Protein AF-A0A933L6D6-F1 (afdb_monomer_lite)

Radius of gyration: 54.46 Å; chains: 1; bounding box: 96×50×158 Å

Sequence (126 aa):
MTETKDKPKEKALSPTPPATHTEDEISLRIADLEATIKKTAGEIKSLEGKIAINSPQEIAEIQAENTALVSRAEKLGNLLYGLMLEGFHSVKAEEGKILGEVLRESAIEYFKKANIKNEIWKNIES

Secondary structure (DSSP, 8-state):
-------------PPPPP---SHHHHHHHHHHHHHHHHHHHHHHHHHHHHHHHHHHHHHHHHHHHHHHHHHHHHHHHHHHHHHHHHHHHHHHHHHHHHHHHHHHHHHHHHHHHTT--GGGTGGG--

Foldseek 3Di:
DDDDDDDDDDPPDDDDPDPPPPDVVVVVVVVVVVVVVVVVVVVVVVVVVVCVVVVVVVVVVVVVVVVVVVVVVVVVVVVVVVVVVVVVVVVVVVVVVVVLVVVLVVVVVVCVVVVPDCVVNVVSVD

Structure (mmCIF, N/CA/C/O backbone):
data_AF-A0A933L6D6-F1
#
_entry.id   AF-A0A933L6D6-F1
#
loop_
_atom_site.group_PDB
_atom_site.id
_atom_site.type_symbol
_atom_site.label_atom_id
_atom_site.label_alt_id
_atom_site.label_comp_id
_atom_site.label_asym_id
_atom_site.label_entity_id
_atom_site.label_seq_id
_atom_site.pdbx_PDB_ins_code
_atom_site.Cartn_x
_atom_site.Cartn_y
_atom_site.Cartn_z
_atom_site.occupancy
_atom_site.B_iso_or_equiv
_atom_site.auth_seq_id
_atom_site.auth_comp_id
_atom_site.auth_asym_id
_atom_site.auth_atom_id
_atom_site.pdbx_PDB_model_num
ATOM 1 N N . MET A 1 1 ? -50.164 44.121 107.815 1.00 38.88 1 MET A N 1
ATOM 2 C CA . MET A 1 1 ? -48.775 44.207 107.321 1.00 38.88 1 MET A CA 1
ATOM 3 C C . MET A 1 1 ? -48.482 42.889 106.617 1.00 38.88 1 MET A C 1
ATOM 5 O O . MET A 1 1 ? -48.426 41.868 107.283 1.00 38.88 1 MET A O 1
ATOM 9 N N . THR A 1 2 ? -48.788 42.860 105.314 1.00 39.38 2 THR A N 1
ATOM 10 C CA . THR A 1 2 ? -47.821 42.691 104.197 1.00 39.38 2 THR A CA 1
ATOM 11 C C . THR A 1 2 ? -47.300 41.254 104.126 1.00 39.38 2 THR A C 1
ATOM 13 O O . THR A 1 2 ? -46.490 40.848 104.947 1.00 39.38 2 THR A O 1
ATOM 16 N N . GLU A 1 3 ? -47.943 40.379 103.349 1.00 43.09 3 GLU A N 1
ATOM 17 C CA . GLU A 1 3 ? -47.687 40.146 101.909 1.00 43.09 3 GLU A CA 1
ATOM 18 C C . GLU A 1 3 ? -46.215 39.879 101.586 1.00 43.09 3 GLU A C 1
ATOM 20 O O . GLU A 1 3 ? -45.402 40.796 101.589 1.00 43.09 3 GLU A O 1
ATOM 25 N N . THR A 1 4 ? -45.906 38.619 101.259 1.00 41.12 4 THR A N 1
ATOM 26 C CA . THR A 1 4 ? -45.134 38.213 100.067 1.00 41.12 4 THR A CA 1
ATOM 27 C C . THR A 1 4 ? -45.035 36.681 100.026 1.00 41.12 4 THR A C 1
ATOM 29 O O . THR A 1 4 ? -44.390 36.049 100.857 1.00 41.12 4 THR A O 1
ATOM 32 N N . LYS A 1 5 ? -45.712 36.058 99.056 1.00 45.78 5 LYS A N 1
ATOM 33 C CA . LYS A 1 5 ? -45.446 34.682 98.612 1.00 45.78 5 LYS A CA 1
ATOM 34 C C . LYS A 1 5 ? -45.085 34.763 97.135 1.00 45.78 5 LYS A C 1
ATOM 36 O O . LYS A 1 5 ? -45.968 34.760 96.282 1.00 45.78 5 LYS A O 1
ATOM 41 N N . ASP A 1 6 ? -43.792 34.857 96.856 1.00 45.44 6 ASP A N 1
ATOM 42 C CA . ASP A 1 6 ? -43.251 34.705 95.510 1.00 45.44 6 ASP A CA 1
ATOM 43 C C . ASP A 1 6 ? -43.348 33.236 95.081 1.00 45.44 6 ASP A C 1
ATOM 45 O O . ASP A 1 6 ? -42.727 32.348 95.666 1.00 45.44 6 ASP A O 1
ATOM 49 N N . LYS A 1 7 ? -44.138 32.978 94.038 1.00 49.38 7 LYS A N 1
ATOM 50 C CA . LYS A 1 7 ? -44.008 31.787 93.193 1.00 49.38 7 LYS A CA 1
ATOM 51 C C . LYS A 1 7 ? -43.450 32.245 91.845 1.00 49.38 7 LYS A C 1
ATOM 53 O O . LYS A 1 7 ? -44.079 33.096 91.211 1.00 49.38 7 LYS A O 1
ATOM 58 N N . PRO A 1 8 ? -42.326 31.694 91.361 1.00 46.91 8 PRO A N 1
ATOM 59 C CA . PRO A 1 8 ? -41.869 31.988 90.018 1.00 46.91 8 PRO A CA 1
ATOM 60 C C . PRO A 1 8 ? -42.761 31.285 88.989 1.00 46.91 8 PRO A C 1
ATOM 62 O O . PRO 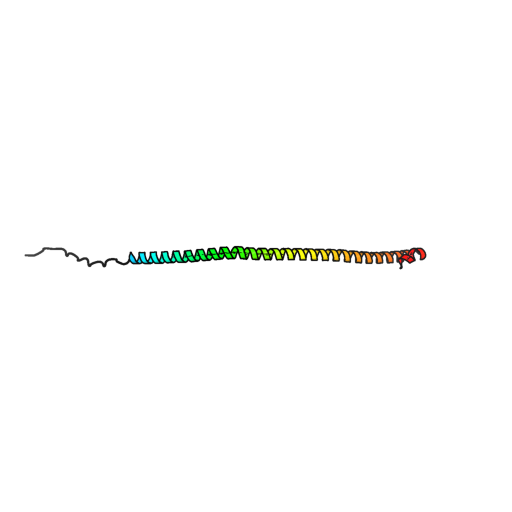A 1 8 ? -43.129 30.121 89.133 1.00 46.91 8 PRO A O 1
ATOM 65 N N . LYS A 1 9 ? -43.114 32.056 87.959 1.00 54.38 9 LYS A N 1
ATOM 66 C CA . LYS A 1 9 ? -43.928 31.684 86.802 1.00 54.38 9 LYS A CA 1
ATOM 67 C C . LYS A 1 9 ? -43.300 30.517 86.037 1.00 54.38 9 LYS A C 1
ATOM 69 O O . LYS A 1 9 ? -42.195 30.638 85.514 1.00 54.38 9 LYS A O 1
ATOM 74 N N . GLU A 1 10 ? -44.054 29.434 85.913 1.00 45.59 10 GLU A N 1
ATOM 75 C CA . GLU A 1 10 ? -43.792 28.344 84.981 1.00 45.59 10 GLU A CA 1
ATOM 76 C C . GLU A 1 10 ? -43.981 28.891 83.554 1.00 45.59 10 GLU A C 1
ATOM 78 O O . GLU A 1 10 ? -45.091 29.208 83.122 1.00 45.59 10 GLU A O 1
ATOM 83 N N . LYS A 1 11 ? -42.872 29.124 82.843 1.00 48.69 11 LYS A N 1
ATOM 84 C CA . LYS A 1 11 ? -42.898 29.459 81.416 1.00 48.69 11 LYS A CA 1
ATOM 85 C C . LYS A 1 11 ? -43.417 28.234 80.669 1.00 48.69 11 LYS A C 1
ATOM 87 O O . LYS A 1 11 ? -42.704 27.242 80.555 1.00 48.69 11 LYS A O 1
ATOM 92 N N . ALA A 1 12 ? -44.631 28.330 80.136 1.00 48.38 12 ALA A N 1
ATOM 93 C CA . ALA A 1 12 ? -45.124 27.407 79.128 1.00 48.38 12 ALA A CA 1
ATOM 94 C C . ALA A 1 12 ? -44.161 27.429 77.929 1.00 48.38 12 ALA A C 1
ATOM 96 O O . ALA A 1 12 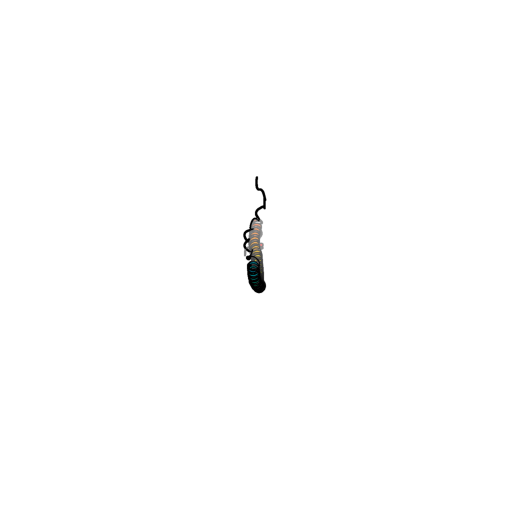? -44.062 28.428 77.214 1.00 48.38 12 ALA A O 1
ATOM 97 N N . LEU A 1 13 ? -43.420 26.337 77.740 1.00 52.31 13 LEU A N 1
ATOM 98 C CA . LEU A 1 13 ? -42.759 26.033 76.480 1.00 52.31 13 LEU A CA 1
ATOM 99 C C . LEU A 1 13 ? -43.867 25.765 75.461 1.00 52.31 13 LEU A C 1
ATOM 101 O O . LEU A 1 13 ? -44.576 24.764 75.537 1.00 52.31 13 LEU A O 1
ATOM 105 N N . SER A 1 14 ? -44.044 26.702 74.536 1.00 55.88 14 SER A N 1
ATOM 106 C CA . SER A 1 14 ? -44.807 26.496 73.308 1.00 55.88 14 SER A CA 1
ATOM 107 C C . SER A 1 14 ? -44.338 25.209 72.615 1.00 55.88 14 SER A C 1
ATOM 109 O O . SER A 1 14 ? -43.127 24.968 72.574 1.00 55.88 14 SER A O 1
ATOM 111 N N . PRO A 1 15 ? -45.255 24.389 72.069 1.00 47.84 15 PRO A N 1
ATOM 112 C CA . PRO A 1 15 ? -44.883 23.145 71.419 1.00 47.84 15 PRO A CA 1
ATOM 113 C C . PRO A 1 15 ? -44.007 23.471 70.212 1.00 47.84 15 PRO A C 1
ATOM 115 O O . PRO A 1 15 ? -44.419 24.177 69.291 1.00 47.84 15 PRO A O 1
ATOM 118 N N . THR A 1 16 ? -42.772 22.982 70.240 1.00 54.34 16 THR A N 1
ATOM 119 C CA . THR A 1 16 ? -41.927 22.915 69.051 1.00 54.34 16 THR A CA 1
ATOM 120 C C . THR A 1 16 ? -42.660 22.038 68.031 1.00 54.34 16 THR A C 1
ATOM 122 O O . THR A 1 16 ? -43.092 20.943 68.404 1.00 54.34 16 THR A O 1
ATOM 125 N N . PRO A 1 17 ? -42.862 22.485 66.778 1.00 52.06 17 PRO A N 1
ATOM 126 C CA . PRO A 1 17 ? -43.464 21.624 65.774 1.00 52.06 17 PRO A CA 1
ATOM 127 C C . PRO A 1 17 ? -42.559 20.400 65.568 1.00 52.06 17 PRO A C 1
ATOM 129 O O . PRO A 1 17 ? -41.332 20.545 65.599 1.00 52.06 17 PRO A O 1
ATOM 132 N N . PRO A 1 18 ? -43.127 19.197 65.392 1.00 50.22 18 PRO A N 1
ATOM 133 C CA . PRO A 1 18 ? -42.330 18.004 65.179 1.00 50.22 18 PRO A CA 1
ATOM 134 C C . PRO A 1 18 ? -41.602 18.135 63.835 1.00 50.22 18 PRO A C 1
ATOM 136 O O . PRO A 1 18 ? -42.193 18.505 62.822 1.00 50.22 18 PRO A O 1
ATOM 139 N N . ALA A 1 19 ? -40.300 17.862 63.833 1.00 55.12 19 ALA A N 1
ATOM 140 C CA . ALA A 1 19 ? -39.511 17.759 62.615 1.00 55.12 19 ALA A CA 1
ATOM 141 C C . ALA A 1 19 ? -39.931 16.483 61.862 1.00 55.12 19 ALA A C 1
ATOM 143 O O . ALA A 1 19 ? -39.448 15.400 62.169 1.00 55.12 19 ALA A O 1
ATOM 144 N N . THR A 1 20 ? -40.866 16.594 60.917 1.00 54.62 20 THR A N 1
ATOM 145 C CA . THR A 1 20 ? -41.427 15.458 60.155 1.00 54.62 20 THR A CA 1
ATOM 146 C C . THR A 1 20 ? -41.118 15.537 58.655 1.00 54.62 20 THR A C 1
ATOM 148 O O . THR A 1 20 ? -42.005 15.330 57.837 1.00 54.62 20 THR A O 1
ATOM 151 N N . HIS A 1 21 ? -39.877 15.858 58.272 1.00 57.09 21 HIS A N 1
ATOM 152 C CA . HIS A 1 21 ? -39.486 16.000 56.856 1.00 57.09 21 HIS A CA 1
ATOM 153 C C . HIS A 1 21 ? -38.118 15.381 56.526 1.00 57.09 21 HIS A C 1
ATOM 155 O O . HIS A 1 21 ? -37.299 16.021 55.880 1.00 57.09 21 HIS A O 1
ATOM 161 N N . THR A 1 22 ? -37.803 14.169 56.994 1.00 64.00 22 THR A N 1
ATOM 162 C CA . THR A 1 22 ? -36.462 13.598 56.736 1.00 64.00 22 THR A CA 1
ATOM 163 C C . THR A 1 22 ? -36.464 12.170 56.195 1.00 64.00 22 THR A C 1
ATOM 165 O O . THR A 1 22 ? -35.773 11.921 55.216 1.00 64.00 22 THR A O 1
ATOM 168 N N . GLU A 1 23 ? -37.231 11.227 56.743 1.00 69.75 23 GLU A N 1
ATOM 169 C CA . GLU A 1 23 ? -37.110 9.810 56.333 1.00 69.75 23 GLU A CA 1
ATOM 170 C C . GLU A 1 23 ? -37.774 9.480 54.985 1.00 69.75 23 GLU A C 1
ATOM 172 O O . GLU A 1 23 ? -37.177 8.781 54.161 1.00 69.75 23 GLU A O 1
ATOM 177 N N . ASP A 1 24 ? -38.960 10.029 54.713 1.00 77.81 24 ASP A N 1
ATOM 178 C CA . ASP A 1 24 ? -39.671 9.794 53.447 1.00 77.81 24 ASP A CA 1
ATOM 179 C C . ASP A 1 24 ? -38.957 10.457 52.259 1.00 77.81 24 ASP A C 1
ATOM 181 O O . ASP A 1 24 ? -38.837 9.866 51.185 1.00 77.81 24 ASP A O 1
ATOM 185 N N . GLU A 1 25 ? -38.406 11.657 52.461 1.00 75.69 25 GLU A N 1
ATOM 186 C CA . GLU A 1 25 ? -37.617 12.364 51.445 1.00 75.69 25 GLU A CA 1
ATOM 187 C C . GLU A 1 25 ? -36.301 11.640 51.139 1.00 75.69 25 GLU A C 1
ATOM 189 O O . GLU A 1 25 ? -35.901 11.544 49.977 1.00 75.69 25 GLU A O 1
ATOM 194 N N . ILE A 1 26 ? -35.639 11.088 52.163 1.00 80.31 26 ILE A N 1
ATOM 195 C CA . ILE A 1 26 ? -34.439 10.264 51.982 1.00 80.31 26 ILE A CA 1
ATOM 196 C C . ILE A 1 26 ? -34.786 8.989 51.207 1.00 80.31 26 ILE A C 1
ATOM 198 O O . ILE A 1 26 ? -34.067 8.637 50.274 1.00 80.31 26 ILE A O 1
ATOM 202 N N . SER A 1 27 ? -35.897 8.331 51.536 1.00 83.75 27 SER A N 1
ATOM 203 C CA . SER A 1 27 ? -36.331 7.093 50.875 1.00 83.75 27 SER A CA 1
ATOM 204 C C . SER A 1 27 ? -36.672 7.311 49.398 1.00 83.75 27 SER A C 1
ATOM 206 O O . SER A 1 27 ? -36.230 6.546 48.540 1.00 83.75 27 SER A O 1
ATOM 208 N N . LEU A 1 28 ? -37.379 8.400 49.079 1.00 83.81 28 LEU A N 1
ATOM 209 C CA . LEU A 1 28 ? -37.635 8.830 47.699 1.00 83.81 28 LEU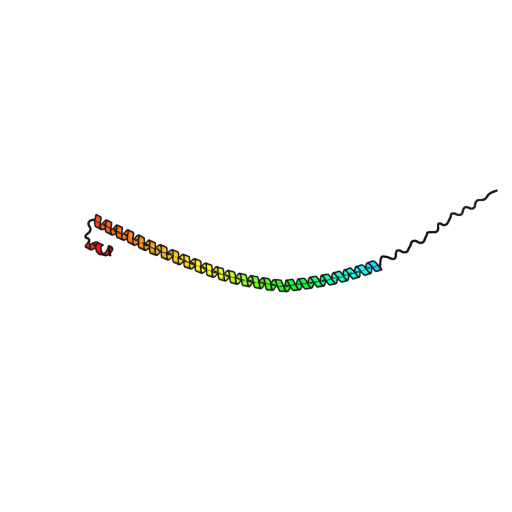 A CA 1
ATOM 210 C C . LEU A 1 28 ? -36.334 9.096 46.938 1.00 83.81 28 LEU A C 1
ATOM 212 O O . LEU A 1 28 ? -36.163 8.645 45.808 1.00 83.81 28 LEU A O 1
ATOM 216 N N . ARG A 1 29 ? -35.379 9.773 47.578 1.00 83.31 29 ARG A N 1
ATOM 217 C CA . ARG A 1 29 ? -34.095 10.101 46.956 1.00 83.31 29 ARG A CA 1
ATOM 218 C C . ARG A 1 29 ? -33.222 8.871 46.724 1.00 83.31 29 ARG A C 1
ATOM 220 O O . ARG A 1 29 ? -32.510 8.820 45.726 1.00 83.31 29 ARG A O 1
ATOM 227 N N . ILE A 1 30 ? -33.290 7.879 47.610 1.00 85.75 30 ILE A N 1
ATOM 228 C CA . ILE A 1 30 ? -32.644 6.576 47.416 1.00 85.75 30 ILE A CA 1
ATOM 229 C C . ILE A 1 30 ? -33.265 5.860 46.213 1.00 85.75 30 ILE A C 1
ATOM 231 O O . ILE A 1 30 ? -32.524 5.428 45.334 1.00 85.75 30 ILE A O 1
ATOM 235 N N . ALA A 1 31 ? -34.596 5.806 46.116 1.00 87.88 31 ALA A N 1
ATOM 236 C CA . ALA A 1 31 ? -35.279 5.174 44.986 1.00 87.88 31 ALA A CA 1
ATOM 237 C C . ALA A 1 31 ? -34.943 5.849 43.641 1.00 87.88 31 ALA A C 1
ATOM 239 O O . ALA A 1 31 ? -34.681 5.167 42.647 1.00 87.88 31 ALA A O 1
ATOM 240 N N . ASP A 1 32 ? -34.872 7.183 43.612 1.00 86.75 32 ASP A N 1
ATOM 241 C CA . ASP A 1 32 ? -34.454 7.943 42.429 1.00 86.75 32 ASP A CA 1
ATOM 242 C C . ASP A 1 32 ? -32.995 7.653 42.042 1.00 86.75 32 ASP A C 1
ATOM 244 O O . ASP A 1 32 ? -32.667 7.499 40.858 1.00 86.75 32 ASP A O 1
ATOM 248 N N . LEU A 1 33 ? -32.100 7.540 43.028 1.00 89.38 33 LEU A N 1
ATOM 249 C CA . LEU A 1 33 ? -30.704 7.173 42.795 1.00 89.38 33 LEU A CA 1
ATOM 250 C C . LEU A 1 33 ? -30.577 5.738 42.274 1.00 89.38 33 LEU A C 1
ATOM 252 O O . LEU A 1 33 ? -29.832 5.512 41.323 1.00 89.38 33 LEU A O 1
ATOM 256 N N . GLU A 1 34 ? -31.328 4.781 42.816 1.00 88.94 34 GLU A N 1
ATOM 257 C CA . GLU A 1 34 ? -31.357 3.396 42.332 1.00 88.94 34 GLU A CA 1
ATOM 258 C C . GLU A 1 34 ? -31.876 3.305 40.893 1.00 88.94 34 GLU A C 1
ATOM 260 O O . GLU A 1 34 ? -31.284 2.619 40.052 1.00 88.94 34 GLU A O 1
ATOM 265 N N . ALA A 1 35 ? -32.943 4.042 40.575 1.00 88.38 35 ALA A N 1
ATOM 266 C CA . ALA A 1 35 ? -33.472 4.134 39.219 1.00 88.38 35 ALA A CA 1
ATOM 267 C C . ALA A 1 35 ? -32.439 4.734 38.253 1.00 88.38 35 ALA A C 1
ATOM 269 O O . ALA A 1 35 ? -32.248 4.223 37.144 1.00 88.38 35 ALA A O 1
ATOM 270 N N . THR A 1 36 ? -31.725 5.772 38.694 1.00 86.50 36 THR A N 1
ATOM 271 C CA . THR A 1 36 ? -30.654 6.408 37.921 1.00 86.50 36 THR A CA 1
ATOM 272 C C . THR A 1 36 ? -29.492 5.444 37.695 1.00 86.50 36 THR A C 1
ATOM 274 O O . THR A 1 36 ? -29.060 5.274 36.559 1.00 86.50 36 THR A O 1
ATOM 277 N N . ILE A 1 37 ? -29.032 4.740 38.733 1.00 90.62 37 ILE A N 1
ATOM 278 C CA . ILE A 1 37 ? -27.969 3.730 38.633 1.00 90.62 37 ILE A CA 1
ATOM 279 C C . ILE A 1 37 ? -28.363 2.637 37.639 1.00 90.62 37 ILE A C 1
ATOM 281 O O . ILE A 1 37 ? -27.573 2.282 36.764 1.00 90.62 37 ILE A O 1
ATOM 285 N N . LYS A 1 38 ? -29.595 2.126 37.727 1.00 90.75 38 LYS A N 1
ATOM 286 C CA . LYS A 1 38 ? -30.089 1.076 36.831 1.00 90.75 38 LYS A CA 1
ATOM 287 C C . LYS A 1 38 ? -30.160 1.546 35.378 1.00 90.75 38 LYS A C 1
ATOM 289 O O . LYS A 1 38 ? -29.792 0.791 34.477 1.00 90.75 38 LYS A O 1
ATOM 294 N N . LYS A 1 39 ? -30.603 2.784 35.147 1.00 88.12 39 LYS A N 1
ATOM 295 C CA . LYS A 1 39 ? -30.628 3.397 33.814 1.00 88.12 39 LYS A CA 1
ATOM 296 C C . LYS A 1 39 ? -29.213 3.535 33.249 1.00 88.12 39 LYS A C 1
ATOM 298 O O . LYS A 1 39 ? -28.948 3.027 32.162 1.00 88.12 39 LYS A O 1
ATOM 303 N N . THR A 1 40 ? -28.302 4.134 34.010 1.00 86.00 40 THR A N 1
ATOM 304 C CA . THR A 1 40 ? -26.908 4.342 33.597 1.00 86.00 40 THR A CA 1
ATOM 305 C C . THR A 1 40 ? -26.188 3.016 33.339 1.00 86.00 40 THR A C 1
ATOM 307 O O . THR A 1 40 ? -25.466 2.888 32.355 1.00 86.00 40 THR A O 1
ATOM 310 N N . ALA A 1 41 ? -26.430 1.980 34.149 1.00 86.94 41 ALA A N 1
ATOM 311 C CA . ALA A 1 41 ? -25.880 0.643 33.916 1.00 86.94 41 ALA A CA 1
ATOM 312 C C . ALA A 1 41 ? -26.373 0.024 32.592 1.00 86.94 41 ALA A C 1
ATOM 314 O O . ALA A 1 41 ? -25.606 -0.631 31.884 1.00 86.94 41 ALA A O 1
ATOM 315 N N . GLY A 1 42 ? -27.639 0.253 32.227 1.00 88.75 42 GLY A N 1
ATOM 316 C CA . GLY A 1 42 ? -28.184 -0.159 30.932 1.00 88.75 42 GLY A CA 1
ATOM 317 C C . GLY A 1 42 ? -27.545 0.581 29.752 1.00 88.75 42 GLY A C 1
ATOM 318 O O . GLY A 1 42 ? -27.243 -0.034 28.727 1.00 88.75 42 GLY A O 1
ATOM 319 N N . GLU A 1 43 ? -27.293 1.881 29.905 1.00 85.75 43 GLU A N 1
ATOM 320 C CA . GLU A 1 43 ? -26.609 2.703 28.900 1.00 85.75 43 GLU A CA 1
ATOM 321 C C . GLU A 1 43 ? -25.160 2.249 28.689 1.00 85.75 43 GLU A C 1
ATOM 323 O O . GLU A 1 43 ? -24.745 2.066 27.544 1.00 85.75 43 GLU A O 1
ATOM 328 N N . ILE A 1 44 ? -24.424 1.968 29.771 1.00 87.25 44 ILE A N 1
ATOM 329 C CA . ILE A 1 44 ? -23.055 1.434 29.708 1.00 87.25 44 ILE A CA 1
ATOM 330 C C . ILE A 1 44 ? -23.030 0.114 28.937 1.00 87.25 44 ILE A C 1
ATOM 332 O O . ILE A 1 44 ? -22.283 -0.010 27.973 1.00 87.25 44 ILE A O 1
ATOM 336 N N . LYS A 1 45 ? -23.904 -0.839 29.275 1.00 88.19 45 LYS A N 1
ATOM 337 C CA . LYS A 1 45 ? -23.953 -2.146 28.599 1.00 88.19 45 LYS A CA 1
ATOM 338 C C . LYS A 1 45 ? -24.278 -2.032 27.104 1.00 88.19 45 LYS A C 1
ATOM 340 O O . LYS A 1 45 ? -23.769 -2.795 26.285 1.00 88.19 45 LYS A O 1
ATOM 345 N N . SER A 1 46 ? -25.129 -1.073 26.736 1.00 85.19 46 SER A N 1
ATOM 346 C CA . SER A 1 46 ? -25.436 -0.761 25.335 1.00 85.19 46 SER A CA 1
ATOM 347 C C . SER A 1 46 ? -24.220 -0.190 24.603 1.00 85.19 46 SER A C 1
ATOM 349 O O . SER A 1 46 ? -23.926 -0.596 23.478 1.00 85.19 46 SER A O 1
ATOM 351 N N . LEU A 1 47 ? -23.482 0.720 25.244 1.00 80.56 47 LEU A N 1
ATOM 352 C CA . LEU A 1 47 ? -22.254 1.294 24.695 1.00 80.56 47 LEU A CA 1
ATOM 353 C C . LEU A 1 47 ? -21.140 0.250 24.567 1.00 80.56 47 LEU A C 1
ATOM 355 O O . LEU A 1 47 ? -20.507 0.189 23.519 1.00 80.56 47 LEU A O 1
ATOM 359 N N . GLU A 1 48 ? -20.954 -0.617 25.562 1.00 79.94 48 GLU A N 1
ATOM 360 C CA . GLU A 1 48 ? -20.022 -1.750 25.499 1.00 79.94 48 GLU A CA 1
ATOM 361 C C . GLU A 1 48 ? -20.348 -2.678 24.324 1.00 79.94 48 GLU A C 1
ATOM 363 O O . GLU A 1 48 ? -19.454 -3.048 23.566 1.00 79.94 48 GLU A O 1
ATOM 368 N N . GLY A 1 49 ? -21.631 -2.994 24.109 1.00 75.75 49 GLY A N 1
ATOM 369 C CA . GLY A 1 49 ? -22.073 -3.780 22.956 1.00 75.75 49 GLY A CA 1
ATOM 370 C C . GLY A 1 49 ? -21.781 -3.098 21.616 1.00 75.75 49 GLY A C 1
ATOM 371 O O . GLY A 1 49 ? -21.315 -3.750 20.684 1.00 75.75 49 GLY A O 1
ATOM 372 N N . LYS A 1 50 ? -21.996 -1.780 21.517 1.00 70.81 50 LYS A N 1
ATOM 373 C CA . LYS A 1 50 ? -21.668 -1.002 20.310 1.00 70.81 50 LYS A CA 1
ATOM 374 C C . LYS A 1 50 ? -20.166 -0.971 20.039 1.00 70.81 50 LYS A C 1
ATOM 376 O O . LYS A 1 50 ? -19.761 -1.175 18.902 1.00 70.81 50 LYS A O 1
ATOM 381 N N . ILE A 1 51 ? -19.348 -0.759 21.069 1.00 72.69 51 ILE A N 1
ATOM 382 C CA . ILE A 1 51 ? -17.883 -0.765 20.957 1.00 72.69 51 ILE A CA 1
ATOM 383 C C . ILE A 1 51 ? -17.395 -2.152 20.521 1.00 72.69 51 ILE A C 1
ATOM 385 O O . ILE A 1 51 ? -16.604 -2.260 19.589 1.00 72.69 51 ILE A O 1
ATOM 389 N N . ALA A 1 52 ? -17.918 -3.219 21.129 1.00 76.00 52 ALA A N 1
ATOM 390 C CA . ALA A 1 52 ? -17.537 -4.590 20.806 1.00 76.00 52 ALA A CA 1
ATOM 391 C C . ALA A 1 52 ? -17.901 -5.016 19.374 1.00 76.00 52 ALA A C 1
ATOM 393 O O . ALA A 1 52 ? -17.238 -5.893 18.833 1.00 76.00 52 ALA A O 1
ATOM 394 N N . ILE A 1 53 ? -18.933 -4.427 18.762 1.00 74.50 53 ILE A N 1
ATOM 395 C CA . ILE A 1 53 ? -19.334 -4.716 17.374 1.00 74.50 53 ILE A CA 1
ATOM 396 C C . ILE A 1 53 ? -18.569 -3.829 16.387 1.00 74.50 53 ILE A C 1
ATOM 398 O O . ILE A 1 53 ? -18.055 -4.326 15.386 1.00 74.50 53 ILE A O 1
ATOM 402 N N . ASN A 1 54 ? -18.460 -2.532 16.679 1.00 68.56 54 ASN A N 1
ATOM 403 C CA . ASN A 1 54 ? -17.844 -1.580 15.762 1.00 68.56 54 ASN A CA 1
ATOM 404 C C . ASN A 1 54 ? -16.323 -1.750 15.698 1.00 68.56 54 ASN A C 1
ATOM 406 O O . ASN A 1 54 ? -15.768 -1.724 14.606 1.00 68.56 54 ASN A O 1
ATOM 410 N N . SER A 1 55 ? -15.637 -2.008 16.819 1.00 76.62 55 SER A N 1
ATOM 411 C CA . SER A 1 55 ? -14.173 -2.124 16.808 1.00 76.62 55 SER A CA 1
ATOM 412 C C . SER A 1 55 ? -13.647 -3.283 15.946 1.00 76.62 55 SER A C 1
ATOM 414 O O . SER A 1 55 ? -12.732 -3.044 15.164 1.00 76.62 55 SER A O 1
ATOM 416 N N . PRO A 1 56 ? -14.183 -4.520 15.993 1.00 84.69 56 PRO A N 1
ATOM 417 C CA . PRO A 1 56 ? -13.715 -5.591 15.111 1.00 84.69 56 PRO A CA 1
ATOM 418 C C . PRO A 1 56 ? -13.999 -5.328 13.632 1.00 84.69 56 PRO A C 1
ATOM 420 O O . PRO A 1 56 ? -13.177 -5.678 12.788 1.00 84.69 56 PRO A O 1
ATOM 423 N N . GLN A 1 57 ? -15.146 -4.720 13.318 1.00 85.44 57 GLN A N 1
ATOM 424 C CA . GLN A 1 57 ? -15.533 -4.447 11.938 1.00 85.44 57 GLN A CA 1
ATOM 425 C C . GLN A 1 57 ? -14.704 -3.308 11.333 1.00 85.44 57 GLN A C 1
ATOM 427 O O . GLN A 1 57 ? -14.158 -3.479 10.248 1.00 85.44 57 GLN A O 1
ATOM 432 N N . GLU A 1 58 ? -14.498 -2.214 12.070 1.00 83.50 58 GLU A N 1
ATOM 433 C CA . GLU A 1 58 ? -13.596 -1.124 11.674 1.00 83.50 58 GLU A CA 1
ATOM 434 C C . GLU A 1 58 ? -12.153 -1.625 11.508 1.00 83.50 58 GLU A C 1
ATOM 436 O O . GLU A 1 58 ? -11.481 -1.290 10.534 1.00 83.50 58 GLU A O 1
ATOM 441 N N . ILE A 1 59 ? -11.676 -2.491 12.412 1.00 82.81 59 ILE A N 1
ATOM 442 C CA . ILE A 1 59 ? -10.351 -3.115 12.288 1.00 82.81 59 ILE A CA 1
ATOM 443 C C . ILE A 1 59 ? -10.266 -3.971 11.017 1.00 82.81 59 ILE A C 1
ATOM 445 O O . ILE A 1 59 ? -9.263 -3.897 10.306 1.00 82.81 59 ILE A O 1
ATOM 449 N N . ALA A 1 60 ? -11.292 -4.769 10.713 1.00 88.38 60 ALA A N 1
ATOM 450 C CA . ALA A 1 60 ? -11.321 -5.600 9.511 1.00 88.38 60 ALA A CA 1
ATOM 451 C C . ALA A 1 60 ? -11.337 -4.756 8.225 1.00 88.38 60 ALA A C 1
ATOM 453 O O . ALA A 1 60 ? -10.623 -5.075 7.273 1.00 88.38 60 ALA A O 1
ATOM 454 N N . GLU A 1 61 ? -12.095 -3.658 8.206 1.00 87.19 61 GLU A N 1
ATOM 455 C CA . GLU A 1 61 ? -12.132 -2.708 7.088 1.00 87.19 61 GLU A CA 1
ATOM 456 C C . GLU A 1 61 ? -10.764 -2.046 6.872 1.00 87.19 61 GLU A C 1
ATOM 458 O O . GLU A 1 61 ? -10.239 -2.072 5.757 1.00 87.19 61 GLU A O 1
ATOM 463 N N . ILE A 1 62 ? -10.122 -1.567 7.943 1.00 83.50 62 ILE A N 1
ATOM 464 C CA . ILE A 1 62 ? -8.768 -0.991 7.889 1.00 83.50 62 ILE A CA 1
ATOM 465 C C . ILE A 1 62 ? -7.740 -2.027 7.410 1.00 83.50 62 ILE A C 1
ATOM 467 O O . ILE A 1 62 ? -6.837 -1.707 6.636 1.00 83.50 62 ILE A O 1
ATOM 471 N N . GLN A 1 63 ? -7.846 -3.285 7.844 1.00 87.94 63 GLN A N 1
ATOM 472 C CA . GLN A 1 63 ? -6.959 -4.359 7.385 1.00 87.94 63 GLN A CA 1
ATOM 473 C C . GLN A 1 63 ? -7.151 -4.674 5.897 1.00 87.94 63 GLN A C 1
ATOM 475 O O . GLN A 1 63 ? -6.166 -4.896 5.184 1.00 87.94 63 GLN A O 1
ATOM 480 N N . ALA A 1 64 ? -8.393 -4.667 5.412 1.00 90.00 64 ALA A N 1
ATOM 481 C CA . ALA A 1 64 ? -8.695 -4.864 4.000 1.00 90.00 64 ALA A CA 1
ATOM 482 C C . ALA A 1 64 ? -8.146 -3.708 3.149 1.00 90.00 64 ALA A C 1
ATOM 484 O O . ALA A 1 64 ? -7.495 -3.950 2.128 1.00 90.00 64 ALA A O 1
ATOM 485 N N . GLU A 1 65 ? -8.330 -2.465 3.599 1.00 87.38 65 GLU A N 1
ATOM 486 C CA . GLU A 1 65 ? -7.782 -1.281 2.938 1.00 87.38 65 GLU A CA 1
ATOM 487 C C . GLU A 1 65 ? -6.248 -1.312 2.908 1.00 87.38 65 GLU A C 1
ATOM 489 O O . GLU A 1 65 ? -5.649 -1.155 1.842 1.00 87.38 65 GLU A O 1
ATOM 494 N N . ASN A 1 66 ? -5.598 -1.617 4.035 1.00 86.69 66 ASN A N 1
ATOM 495 C CA . ASN A 1 66 ? -4.143 -1.771 4.099 1.00 86.69 66 ASN A CA 1
ATOM 496 C C . ASN A 1 66 ? -3.638 -2.842 3.128 1.00 86.69 66 ASN A C 1
ATOM 498 O O . ASN A 1 66 ? -2.663 -2.616 2.412 1.00 86.69 66 ASN A O 1
ATOM 502 N N . THR A 1 67 ? -4.316 -3.988 3.051 1.00 92.50 67 THR A N 1
ATOM 503 C CA . THR A 1 67 ? -3.958 -5.058 2.108 1.00 92.50 67 THR A CA 1
ATOM 504 C C . THR A 1 67 ? -4.042 -4.574 0.656 1.00 92.50 67 THR A C 1
ATOM 506 O O . THR A 1 67 ? -3.136 -4.821 -0.146 1.00 92.50 67 THR A O 1
ATOM 509 N N . ALA A 1 68 ? -5.096 -3.827 0.314 1.00 87.12 68 ALA A N 1
ATOM 510 C CA . ALA A 1 68 ? -5.261 -3.246 -1.015 1.00 87.12 68 ALA A CA 1
ATOM 511 C C . ALA A 1 68 ? -4.176 -2.201 -1.336 1.00 87.12 68 ALA A C 1
ATOM 513 O O . ALA A 1 68 ? -3.634 -2.187 -2.447 1.00 87.12 68 ALA A O 1
ATOM 514 N N . LEU A 1 69 ? -3.823 -1.353 -0.365 1.00 87.25 69 LEU A N 1
ATOM 515 C CA . LEU A 1 69 ? -2.772 -0.344 -0.501 1.00 87.25 69 LEU A CA 1
ATOM 516 C C . LEU A 1 69 ? -1.387 -0.974 -0.685 1.00 87.25 69 LEU A C 1
ATOM 518 O O . LEU A 1 69 ? -0.647 -0.538 -1.567 1.00 87.25 69 LEU A O 1
ATOM 522 N N . VAL A 1 70 ? -1.059 -2.027 0.069 1.00 88.19 70 VAL A N 1
ATOM 523 C CA . VAL A 1 70 ? 0.200 -2.776 -0.083 1.00 88.19 70 VAL A CA 1
ATOM 524 C C . VAL A 1 70 ? 0.312 -3.365 -1.490 1.00 88.19 70 VAL A C 1
ATOM 526 O O . VAL A 1 70 ? 1.299 -3.113 -2.178 1.00 88.19 70 VAL A O 1
ATOM 529 N N . SER A 1 71 ? -0.731 -4.045 -1.982 1.00 89.69 71 SER A N 1
ATOM 530 C CA . SER A 1 71 ? -0.730 -4.593 -3.348 1.00 89.69 71 SER A CA 1
ATOM 531 C C . SER A 1 71 ? -0.560 -3.505 -4.418 1.00 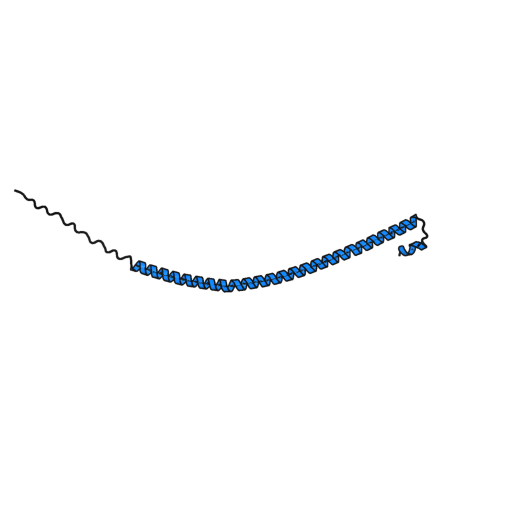89.69 71 SER A C 1
ATOM 533 O O . SER A 1 71 ? 0.122 -3.697 -5.430 1.00 89.69 71 SER A O 1
ATOM 535 N N . ARG A 1 72 ? -1.163 -2.328 -4.211 1.00 85.12 72 ARG A N 1
ATOM 536 C CA . ARG A 1 72 ? -0.989 -1.183 -5.113 1.00 85.12 72 ARG A CA 1
ATOM 537 C C . ARG A 1 72 ? 0.448 -0.659 -5.090 1.00 85.12 72 ARG A C 1
ATOM 539 O O . ARG A 1 72 ? 0.984 -0.358 -6.156 1.00 85.12 72 ARG A O 1
ATOM 546 N N . ALA A 1 73 ? 1.063 -0.559 -3.913 1.00 77.50 73 ALA A N 1
ATOM 547 C CA . ALA A 1 73 ? 2.448 -0.127 -3.761 1.00 77.50 73 ALA A CA 1
ATOM 548 C C . ALA A 1 73 ? 3.421 -1.086 -4.466 1.00 77.50 73 ALA A C 1
ATOM 550 O O . ALA A 1 73 ? 4.295 -0.629 -5.200 1.00 77.50 73 ALA A O 1
ATOM 551 N N . GLU A 1 74 ? 3.218 -2.399 -4.341 1.00 82.00 74 GLU A N 1
ATOM 552 C CA . GLU A 1 74 ? 4.020 -3.410 -5.045 1.00 82.00 74 GLU A CA 1
ATOM 553 C C . GLU A 1 74 ? 3.923 -3.268 -6.570 1.00 82.00 74 GLU A C 1
ATOM 555 O O . GLU A 1 74 ? 4.939 -3.259 -7.266 1.00 82.00 74 GLU A O 1
ATOM 560 N N . LYS A 1 75 ? 2.709 -3.084 -7.108 1.00 83.25 75 LYS A N 1
ATOM 561 C CA . LYS A 1 75 ? 2.506 -2.858 -8.550 1.00 83.25 75 LYS A CA 1
ATOM 562 C C . LYS A 1 75 ? 3.233 -1.609 -9.041 1.00 83.25 75 LYS A C 1
ATOM 564 O O . LYS A 1 75 ? 3.868 -1.651 -10.092 1.00 83.25 75 LYS A O 1
ATOM 569 N N . LEU A 1 76 ? 3.155 -0.511 -8.289 1.00 80.50 76 LEU A N 1
ATOM 570 C CA . LEU A 1 76 ? 3.868 0.725 -8.620 1.00 80.50 76 LEU A CA 1
ATOM 571 C C . LEU A 1 76 ? 5.388 0.537 -8.556 1.00 80.50 76 LEU A C 1
ATOM 573 O O . LEU A 1 76 ? 6.086 1.014 -9.447 1.00 80.50 76 LEU A O 1
ATOM 577 N N . GLY A 1 77 ? 5.893 -0.196 -7.561 1.00 75.81 77 GLY A N 1
ATOM 578 C CA . GLY A 1 77 ? 7.309 -0.551 -7.461 1.00 75.81 77 GLY A CA 1
ATOM 579 C C . GLY A 1 77 ? 7.799 -1.341 -8.677 1.00 75.81 77 GLY A C 1
ATOM 580 O O . GLY A 1 77 ? 8.823 -0.995 -9.263 1.00 75.81 77 GLY A O 1
ATOM 581 N N . ASN A 1 78 ? 7.028 -2.339 -9.119 1.00 77.81 78 ASN A N 1
ATOM 582 C CA . ASN A 1 78 ? 7.348 -3.128 -10.311 1.00 77.81 78 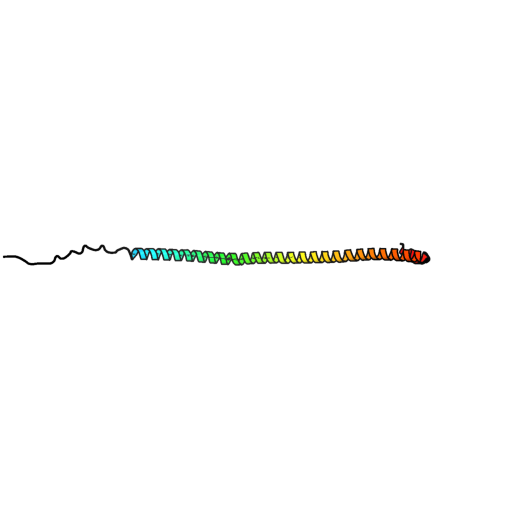ASN A CA 1
ATOM 583 C C . ASN A 1 78 ? 7.340 -2.284 -11.595 1.00 77.81 78 ASN A C 1
ATOM 585 O O . ASN A 1 78 ? 8.230 -2.434 -12.430 1.00 77.81 78 ASN A O 1
ATOM 589 N N . LEU A 1 79 ? 6.372 -1.373 -11.745 1.00 78.94 79 LEU A N 1
ATOM 590 C CA . LEU A 1 79 ? 6.320 -0.453 -12.886 1.00 78.94 79 LEU A CA 1
ATOM 591 C C . LEU A 1 79 ? 7.517 0.502 -12.901 1.00 78.94 79 LEU A C 1
ATOM 593 O O . LEU A 1 79 ? 8.143 0.678 -13.943 1.00 78.94 79 LEU A O 1
ATOM 597 N N . LEU A 1 80 ? 7.867 1.084 -11.750 1.00 77.88 80 LEU A N 1
ATOM 598 C CA . LEU A 1 80 ? 9.037 1.950 -11.627 1.00 77.88 80 LEU A CA 1
ATOM 599 C C . LEU A 1 80 ? 10.321 1.194 -11.981 1.00 77.88 80 LEU A C 1
ATOM 601 O O . LEU A 1 80 ? 11.154 1.710 -12.721 1.00 77.88 80 LEU A O 1
ATOM 605 N N . TYR A 1 81 ? 10.470 -0.035 -11.486 1.00 74.56 81 TYR A N 1
ATOM 606 C CA . TYR A 1 81 ? 11.604 -0.886 -11.830 1.00 74.56 81 TYR A CA 1
ATOM 607 C C . TYR A 1 81 ? 11.679 -1.173 -13.336 1.00 74.56 81 TYR A C 1
ATOM 609 O O . TYR A 1 81 ? 12.750 -1.029 -13.924 1.00 74.56 81 TYR A O 1
ATOM 617 N N . GLY A 1 82 ? 10.548 -1.494 -13.972 1.00 74.12 82 GLY A N 1
ATOM 618 C CA . GLY A 1 82 ? 10.462 -1.670 -15.423 1.00 74.12 82 GLY A CA 1
ATOM 619 C C . GLY A 1 82 ? 10.909 -0.428 -16.197 1.00 74.12 82 GLY A C 1
ATOM 620 O O . GLY A 1 82 ? 11.787 -0.526 -17.050 1.00 74.12 82 GLY A O 1
ATOM 621 N N . LEU A 1 83 ? 10.396 0.751 -15.832 1.00 70.00 83 LEU A N 1
ATOM 622 C CA . LEU A 1 83 ? 10.780 2.023 -16.456 1.00 70.00 83 LEU A CA 1
ATOM 623 C C . LEU A 1 83 ? 12.267 2.346 -16.272 1.00 70.00 83 LEU A C 1
ATOM 625 O O . LEU A 1 83 ? 12.912 2.839 -17.196 1.00 70.00 83 LEU A O 1
ATOM 629 N N . MET A 1 84 ? 12.831 2.061 -15.095 1.00 66.44 84 MET A N 1
ATOM 630 C CA . MET A 1 84 ? 14.266 2.230 -14.866 1.00 66.44 84 MET A CA 1
ATOM 631 C C . MET A 1 84 ? 15.074 1.323 -15.790 1.00 66.44 84 MET A C 1
ATOM 633 O O . MET A 1 84 ? 16.016 1.793 -16.423 1.00 66.44 84 MET A O 1
ATOM 637 N N . LEU A 1 85 ? 14.705 0.043 -15.906 1.00 69.25 85 LEU A N 1
ATOM 638 C CA . LEU A 1 85 ? 15.369 -0.865 -16.835 1.00 69.25 85 LEU A CA 1
ATOM 639 C C . LEU A 1 85 ? 15.264 -0.352 -18.274 1.00 69.25 85 LEU A C 1
ATOM 641 O O . LEU A 1 85 ? 16.293 -0.250 -18.935 1.00 69.25 85 LEU A O 1
ATOM 645 N N . GLU A 1 86 ? 14.080 0.024 -18.751 1.00 68.06 86 GLU A N 1
ATOM 646 C CA . GLU A 1 86 ? 13.898 0.574 -20.101 1.00 68.06 86 GLU A CA 1
ATOM 647 C C . GLU A 1 86 ? 14.777 1.808 -20.346 1.00 68.06 86 GLU A C 1
ATOM 649 O O . GLU A 1 86 ? 15.506 1.855 -21.339 1.00 68.06 86 GLU A O 1
ATOM 654 N N . GLY A 1 87 ? 14.794 2.758 -19.405 1.00 62.75 87 GLY A N 1
ATOM 655 C CA . GLY A 1 87 ? 15.619 3.963 -19.495 1.00 62.75 87 GLY A CA 1
ATOM 656 C C . GLY A 1 87 ? 17.123 3.670 -19.507 1.00 62.75 87 GLY A C 1
ATOM 657 O O . GLY A 1 87 ? 17.866 4.269 -20.282 1.00 62.75 87 GLY A O 1
ATOM 658 N N . PHE A 1 88 ? 17.598 2.709 -18.708 1.00 58.03 88 PHE A N 1
ATOM 659 C CA . PHE A 1 88 ? 19.014 2.324 -18.714 1.00 58.03 88 PHE A CA 1
ATOM 660 C C . PHE A 1 88 ? 19.437 1.599 -19.996 1.00 58.03 88 PHE A C 1
ATOM 662 O O . PHE A 1 88 ? 20.587 1.745 -20.420 1.00 58.03 88 PHE A O 1
ATOM 669 N N . HIS A 1 89 ? 18.546 0.821 -20.615 1.00 60.84 89 HIS A N 1
ATOM 670 C CA . HIS A 1 89 ? 18.851 0.130 -21.868 1.00 60.84 89 HIS A CA 1
ATOM 671 C C . HIS A 1 89 ? 18.804 1.083 -23.066 1.00 60.84 89 HIS A C 1
ATOM 673 O O . HIS A 1 89 ? 19.685 1.004 -23.922 1.00 60.84 89 HIS A O 1
ATOM 679 N N . SER A 1 90 ? 17.838 2.009 -23.119 1.00 59.16 90 SER A N 1
ATOM 680 C CA . SER A 1 90 ? 17.716 2.934 -24.252 1.00 59.16 90 SER A CA 1
ATOM 681 C C . SER A 1 90 ? 18.868 3.935 -24.302 1.00 59.16 90 SER A C 1
ATOM 683 O O . SER A 1 90 ? 19.412 4.182 -25.374 1.00 59.16 90 SER A O 1
ATOM 685 N N . VAL A 1 91 ? 19.289 4.467 -23.148 1.00 59.62 91 VAL A N 1
ATOM 686 C CA . VAL A 1 91 ? 20.382 5.447 -23.081 1.00 59.62 91 VAL A CA 1
ATOM 687 C C . VAL A 1 91 ? 21.710 4.806 -23.482 1.00 59.62 91 VAL A C 1
ATOM 689 O O . VAL A 1 91 ? 22.407 5.342 -24.333 1.00 59.62 91 VAL A O 1
ATOM 692 N N . LYS A 1 92 ? 22.030 3.609 -22.970 1.00 64.25 92 LYS A N 1
ATOM 693 C CA . LYS A 1 92 ? 23.290 2.925 -23.314 1.00 64.25 92 LYS A CA 1
ATOM 694 C C . LYS A 1 92 ? 23.350 2.456 -24.767 1.00 64.25 92 LYS A C 1
ATOM 696 O O . LYS A 1 92 ? 24.425 2.469 -25.361 1.00 64.25 92 LYS A O 1
ATOM 701 N N . ALA A 1 93 ? 22.225 2.018 -25.333 1.00 69.00 93 ALA A N 1
ATOM 702 C CA . ALA A 1 93 ? 22.172 1.610 -26.733 1.00 69.00 93 ALA A CA 1
ATOM 703 C C . ALA A 1 93 ? 22.378 2.807 -27.673 1.00 69.00 93 ALA A C 1
ATOM 705 O O . ALA A 1 93 ? 23.167 2.714 -28.614 1.00 69.00 93 ALA A O 1
ATOM 706 N N . GLU A 1 94 ? 21.727 3.937 -27.388 1.00 73.50 94 GLU A N 1
ATOM 707 C CA . GLU A 1 94 ? 21.853 5.143 -28.206 1.00 73.50 94 GLU A CA 1
ATOM 708 C C . GLU A 1 94 ? 23.234 5.797 -28.044 1.00 73.50 94 GLU A C 1
ATOM 710 O O . GLU A 1 94 ? 23.877 6.122 -29.039 1.00 73.50 94 GLU A O 1
ATOM 715 N N . GLU A 1 95 ? 23.763 5.894 -26.818 1.00 74.62 95 GLU A N 1
ATOM 716 C CA . GLU A 1 95 ? 25.134 6.362 -26.565 1.00 74.62 95 GLU A CA 1
ATOM 717 C C . GLU A 1 95 ? 26.178 5.476 -27.256 1.00 74.62 95 GLU A C 1
ATOM 719 O O . GLU A 1 95 ? 27.120 5.986 -27.864 1.00 74.62 95 GLU A O 1
ATOM 724 N N . GLY A 1 96 ? 26.006 4.151 -27.213 1.00 73.56 96 GLY A N 1
ATOM 725 C CA . GLY A 1 96 ? 26.886 3.207 -27.900 1.00 73.56 96 GLY A CA 1
ATOM 726 C C . GLY A 1 96 ? 26.846 3.367 -29.420 1.00 73.56 96 GLY A C 1
ATOM 727 O O . GLY A 1 96 ? 27.890 3.306 -30.072 1.00 73.56 96 GLY A O 1
ATOM 728 N N . LYS A 1 97 ? 25.660 3.624 -29.986 1.00 80.38 97 LYS A N 1
ATOM 729 C CA . LYS A 1 97 ? 25.491 3.908 -31.413 1.00 80.38 97 LYS A CA 1
ATOM 730 C C . LYS A 1 97 ? 26.203 5.204 -31.797 1.00 80.38 97 LYS A C 1
ATOM 732 O O . LYS A 1 97 ? 27.044 5.164 -32.689 1.00 80.38 97 LYS A O 1
ATOM 737 N N . ILE A 1 98 ? 25.939 6.300 -31.079 1.00 84.00 98 ILE A N 1
ATOM 738 C CA . ILE A 1 98 ? 26.565 7.614 -31.300 1.00 84.00 98 ILE A CA 1
ATOM 739 C C . ILE A 1 98 ? 28.091 7.514 -31.200 1.00 84.00 98 ILE A C 1
ATOM 741 O O . ILE A 1 98 ? 28.800 7.964 -32.097 1.00 84.00 98 ILE A O 1
ATOM 745 N N . LEU A 1 99 ? 28.614 6.881 -30.146 1.00 79.50 99 LEU A N 1
ATOM 746 C CA . LEU A 1 99 ? 30.054 6.694 -29.968 1.00 79.50 99 LEU A CA 1
ATOM 747 C C . LEU A 1 99 ? 30.662 5.864 -31.108 1.00 79.50 99 LEU A C 1
ATOM 749 O O . LEU A 1 99 ? 31.752 6.177 -31.588 1.00 79.50 99 LEU A O 1
ATOM 753 N N . GLY A 1 100 ? 29.948 4.836 -31.573 1.00 80.88 100 GLY A N 1
ATOM 754 C CA . GLY A 1 100 ? 30.330 4.055 -32.744 1.00 80.88 100 GLY A CA 1
ATOM 755 C C . GLY A 1 100 ? 30.406 4.893 -34.023 1.00 80.88 100 GLY A C 1
ATOM 756 O O . GLY A 1 100 ? 31.334 4.705 -34.806 1.00 80.88 100 GLY A O 1
ATOM 757 N N . GLU A 1 101 ? 29.484 5.838 -34.234 1.00 86.00 101 GLU A N 1
ATOM 758 C CA . GLU A 1 101 ? 29.522 6.755 -35.386 1.00 86.00 101 GLU A CA 1
ATOM 759 C C . GLU A 1 101 ? 30.704 7.722 -35.296 1.00 86.00 101 GLU A C 1
ATOM 761 O O . GLU A 1 101 ? 31.479 7.829 -36.244 1.00 86.00 101 GLU A O 1
ATOM 766 N N . VAL A 1 102 ? 30.914 8.336 -34.128 1.00 86.94 102 VAL A N 1
ATOM 767 C CA . VAL A 1 102 ? 32.034 9.261 -33.887 1.00 86.94 102 VAL A CA 1
ATOM 768 C C . VAL A 1 102 ? 33.382 8.573 -34.117 1.00 86.94 102 VAL A C 1
ATOM 770 O O . VAL A 1 102 ? 34.274 9.135 -34.756 1.00 86.94 102 VAL A O 1
ATOM 773 N N . LEU A 1 103 ? 33.547 7.339 -33.628 1.00 83.69 103 LEU A N 1
ATOM 774 C CA . LEU A 1 103 ? 34.770 6.560 -33.837 1.00 83.69 103 LEU A CA 1
ATOM 775 C C . LEU A 1 103 ? 34.967 6.180 -35.310 1.00 83.69 103 LEU A C 1
ATOM 777 O O . LEU A 1 103 ? 36.094 6.234 -35.803 1.00 83.69 103 LEU A O 1
ATOM 781 N N . ARG A 1 104 ? 33.887 5.832 -36.021 1.00 85.06 104 ARG A N 1
ATOM 782 C CA . ARG A 1 104 ? 33.904 5.517 -37.458 1.00 85.06 104 ARG A CA 1
ATOM 783 C C . ARG A 1 104 ? 34.373 6.716 -38.281 1.00 85.06 104 ARG A C 1
ATOM 785 O O . ARG A 1 104 ? 35.308 6.587 -39.068 1.00 85.06 104 ARG A O 1
ATOM 792 N N . GLU A 1 105 ? 33.774 7.884 -38.055 1.00 88.62 105 GLU A N 1
ATOM 793 C CA . GLU A 1 105 ? 34.138 9.136 -38.726 1.00 88.62 105 GLU A CA 1
ATOM 794 C C . GLU A 1 105 ? 35.585 9.535 -38.426 1.00 88.62 105 GLU A C 1
ATOM 796 O O . GLU A 1 105 ? 36.352 9.829 -39.345 1.00 88.62 105 GLU A O 1
ATOM 801 N N . SER A 1 106 ? 35.991 9.446 -37.155 1.00 88.44 106 SER A N 1
ATOM 802 C CA . SER A 1 106 ? 37.364 9.737 -36.725 1.00 88.44 106 SER A CA 1
ATOM 803 C C . SER A 1 106 ? 38.386 8.808 -37.392 1.00 88.44 106 SER A C 1
ATOM 805 O O . SER A 1 106 ? 39.455 9.257 -37.809 1.00 88.44 106 SER A O 1
ATOM 807 N N . ALA A 1 107 ? 38.069 7.515 -37.531 1.00 84.19 107 ALA A N 1
ATOM 808 C CA . ALA A 1 107 ? 38.929 6.546 -38.207 1.00 84.19 107 ALA A CA 1
ATOM 809 C C . ALA A 1 107 ? 39.055 6.841 -39.711 1.00 84.19 107 ALA A C 1
ATOM 811 O O . ALA A 1 107 ? 40.165 6.829 -40.246 1.00 84.19 107 ALA A O 1
ATOM 812 N N . ILE A 1 108 ? 37.947 7.170 -40.384 1.00 84.88 108 ILE A N 1
ATOM 813 C CA . ILE A 1 108 ? 37.943 7.575 -41.798 1.00 84.88 108 ILE A CA 1
ATOM 814 C C . ILE A 1 108 ? 38.791 8.837 -41.999 1.00 84.88 108 ILE A C 1
ATOM 816 O O . ILE A 1 108 ? 39.625 8.889 -42.906 1.00 84.88 108 ILE A O 1
ATOM 820 N N . GLU A 1 109 ? 38.618 9.852 -41.150 1.00 88.75 109 GLU A N 1
ATOM 821 C CA . GLU A 1 109 ? 39.384 11.097 -41.229 1.00 88.75 109 GLU A CA 1
ATOM 822 C C . GLU A 1 109 ? 40.883 10.852 -41.000 1.00 88.75 109 GLU A C 1
ATOM 824 O O . GLU A 1 109 ? 41.724 11.377 -41.737 1.00 88.75 109 GLU A O 1
ATOM 829 N N . TYR A 1 110 ? 41.229 10.006 -40.027 1.00 90.00 110 TYR A N 1
ATOM 830 C CA . TYR A 1 110 ? 42.606 9.585 -39.786 1.00 90.00 110 TYR A CA 1
ATOM 831 C C . TYR A 1 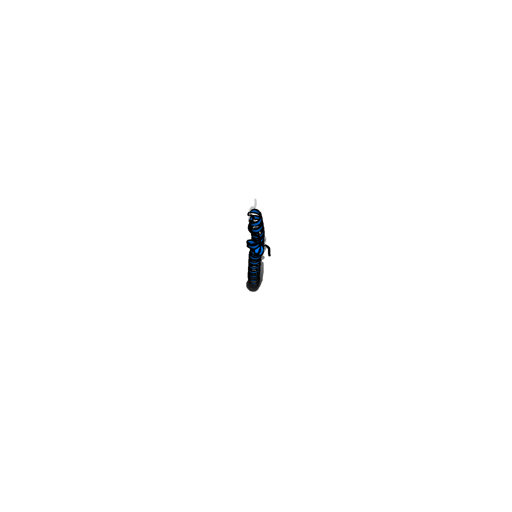110 ? 43.209 8.886 -41.011 1.00 90.00 110 TYR A C 1
ATOM 833 O O . TYR A 1 110 ? 44.300 9.256 -41.444 1.00 90.00 110 TYR A O 1
ATOM 841 N N . PHE A 1 111 ? 42.505 7.928 -41.621 1.00 87.19 111 PHE A N 1
ATOM 842 C CA . PHE A 1 111 ? 42.997 7.214 -42.802 1.00 87.19 111 PHE A CA 1
ATOM 843 C C . PHE A 1 111 ? 43.157 8.118 -44.026 1.00 87.19 111 PHE A C 1
ATOM 845 O O . PHE A 1 111 ? 44.145 7.982 -44.753 1.00 87.19 111 PHE A O 1
ATOM 852 N N . LYS A 1 112 ? 42.246 9.084 -44.212 1.00 86.00 112 LYS A N 1
ATOM 853 C CA . LYS A 1 112 ? 42.368 10.139 -45.230 1.00 86.00 112 LYS A CA 1
ATOM 854 C C . LYS A 1 112 ? 43.629 10.983 -44.995 1.00 86.00 112 LYS A C 1
ATOM 856 O O . LYS A 1 112 ? 44.409 11.173 -45.925 1.00 86.00 112 LYS A O 1
ATOM 861 N N . LYS A 1 113 ? 43.886 11.427 -43.756 1.00 91.00 113 LYS A N 1
ATOM 862 C CA . LYS A 1 113 ? 45.087 12.213 -43.391 1.00 91.00 113 LYS A CA 1
ATOM 863 C C . LYS A 1 113 ? 46.389 11.420 -43.517 1.00 91.00 113 LYS A C 1
ATOM 865 O O . LYS A 1 113 ? 47.396 11.963 -43.959 1.00 91.00 113 LYS A O 1
ATOM 870 N N . ALA A 1 114 ? 46.370 10.141 -43.151 1.00 90.12 114 ALA A N 1
ATOM 871 C CA . ALA A 1 114 ? 47.514 9.236 -43.243 1.00 90.12 114 ALA A CA 1
ATOM 872 C C . ALA A 1 114 ? 47.755 8.696 -44.668 1.00 90.12 114 ALA A C 1
ATOM 874 O O . ALA A 1 114 ? 48.674 7.907 -44.877 1.00 90.12 114 ALA A O 1
ATOM 875 N N . ASN A 1 115 ? 46.947 9.123 -45.647 1.00 89.06 115 ASN A N 1
ATOM 876 C CA . ASN A 1 115 ? 47.029 8.724 -47.051 1.00 89.06 115 ASN A CA 1
ATOM 877 C C . ASN A 1 115 ? 46.962 7.195 -47.251 1.00 89.06 115 ASN A C 1
ATOM 879 O O . ASN A 1 115 ? 47.633 6.623 -48.115 1.00 89.06 115 ASN A O 1
ATOM 883 N N . ILE A 1 116 ? 46.160 6.516 -46.421 1.00 85.62 116 ILE A N 1
ATOM 884 C CA . ILE A 1 116 ? 45.939 5.072 -46.523 1.00 85.62 116 ILE A CA 1
ATOM 885 C C . ILE A 1 116 ? 45.014 4.793 -47.708 1.00 85.62 116 ILE A C 1
ATOM 887 O O . ILE A 1 116 ? 43.985 5.450 -47.884 1.00 85.62 116 ILE A O 1
ATOM 891 N N . LYS A 1 117 ? 45.374 3.786 -48.515 1.00 83.50 117 LYS A N 1
ATOM 892 C CA . LYS A 1 117 ? 44.611 3.371 -49.699 1.00 83.50 117 LYS A CA 1
ATOM 893 C C . LYS A 1 117 ? 43.137 3.157 -49.351 1.00 83.50 117 LYS A C 1
ATOM 895 O O . LYS A 1 117 ? 42.822 2.397 -48.440 1.00 83.50 117 LYS A O 1
ATOM 900 N N . ASN A 1 118 ? 42.255 3.787 -50.125 1.00 82.00 118 ASN A N 1
ATOM 901 C CA . ASN A 1 118 ? 40.806 3.781 -49.904 1.00 82.00 118 ASN A CA 1
ATOM 902 C C . ASN A 1 118 ? 40.226 2.357 -49.796 1.00 82.00 118 ASN A C 1
ATOM 904 O O . ASN A 1 118 ? 39.403 2.073 -48.937 1.00 82.00 118 ASN A O 1
ATOM 908 N N . GLU A 1 119 ? 40.747 1.418 -50.586 1.00 82.50 119 GLU A N 1
ATOM 909 C CA . GLU A 1 119 ? 40.363 -0.003 -50.568 1.00 82.50 119 GLU A CA 1
ATOM 910 C C . GLU A 1 119 ? 40.426 -0.656 -49.175 1.00 82.50 119 GLU A C 1
ATOM 912 O O . GLU A 1 119 ? 39.695 -1.609 -48.920 1.00 82.50 119 GLU A O 1
ATOM 917 N N . ILE A 1 120 ? 41.272 -0.137 -48.277 1.00 77.25 120 ILE A N 1
ATOM 918 C CA . ILE A 1 120 ? 41.484 -0.671 -46.927 1.00 77.25 120 ILE A CA 1
ATOM 919 C C . ILE A 1 120 ? 40.367 -0.241 -45.964 1.00 77.25 120 ILE A C 1
ATOM 921 O O . ILE A 1 120 ? 40.054 -0.979 -45.034 1.00 77.25 120 ILE A O 1
ATOM 925 N N . TRP A 1 121 ? 39.741 0.921 -46.177 1.00 77.38 121 TRP A N 1
ATOM 926 C CA . TRP A 1 121 ? 38.770 1.493 -45.235 1.00 77.38 121 TRP A CA 1
ATOM 927 C C . TRP A 1 121 ? 37.406 1.837 -45.851 1.00 77.38 121 TRP A C 1
ATOM 929 O O . TRP A 1 121 ? 36.488 2.184 -45.113 1.00 77.38 121 TRP A O 1
ATOM 939 N N . LYS A 1 122 ? 37.211 1.644 -47.162 1.00 79.69 122 LYS A N 1
ATOM 940 C CA . LYS A 1 122 ? 35.928 1.879 -47.856 1.00 79.69 122 LYS A CA 1
ATOM 941 C C . LYS A 1 122 ? 34.741 1.135 -47.221 1.00 79.69 122 LYS A C 1
ATOM 943 O O . LYS A 1 122 ? 33.621 1.626 -47.245 1.00 79.69 122 LYS A O 1
ATOM 948 N N . ASN A 1 123 ? 34.980 -0.046 -46.644 1.00 75.25 123 ASN A N 1
ATOM 949 C CA . ASN A 1 123 ? 33.933 -0.867 -46.019 1.00 75.25 123 ASN A CA 1
ATOM 950 C C . ASN A 1 123 ? 33.463 -0.312 -44.664 1.00 75.25 123 ASN A C 1
ATOM 952 O O . ASN A 1 123 ? 32.506 -0.823 -44.101 1.00 75.25 123 ASN A O 1
ATOM 956 N N . ILE A 1 124 ? 34.160 0.695 -44.132 1.00 72.88 124 ILE A N 1
ATOM 957 C CA . ILE A 1 124 ? 33.824 1.393 -42.889 1.00 72.88 124 ILE A CA 1
ATOM 958 C C . ILE A 1 124 ? 32.944 2.626 -43.194 1.00 72.88 124 ILE A C 1
ATOM 960 O O . ILE A 1 124 ? 32.309 3.158 -42.293 1.00 72.88 124 ILE A O 1
ATOM 964 N N . GLU A 1 125 ? 32.879 3.080 -44.456 1.00 63.97 125 GLU A N 1
ATOM 965 C CA . GLU A 1 125 ? 31.996 4.173 -44.915 1.00 63.97 125 GLU A CA 1
ATOM 966 C C . GLU A 1 125 ? 30.550 3.718 -45.212 1.00 63.97 125 GLU A C 1
ATOM 968 O O . GLU A 1 125 ? 29.677 4.574 -45.343 1.00 63.97 125 GLU A O 1
ATOM 973 N N . SER A 1 126 ? 30.301 2.408 -45.350 1.00 60.31 126 SER A N 1
ATOM 974 C CA . SER A 1 126 ? 28.978 1.815 -45.653 1.00 60.31 126 SER A CA 1
ATOM 975 C C . SER A 1 126 ? 28.197 1.472 -44.389 1.00 60.31 126 SER A C 1
ATOM 977 O O . SER A 1 126 ? 26.956 1.607 -44.430 1.00 60.31 126 SER A O 1
#

pLDDT: mean 75.2, std 14.25, range [38.88, 92.5]